Protein AF-A0A9P4SIY9-F1 (afdb_monomer)

Secondary structure (DSSP, 8-state):
--------------------------------SS-TT--GGGGG--HHHHHHHHHHHHHHHHHHHHHT--TT-TT-EEPPPPPTTS---GGGSS-EEHHHHHT--HHHHHHHHHHTTPPPP---TTSTTS-SSS--HHHHHHHHHHHHHHT-HHHHHHHHHHHHHTT---

pLDDT: mean 72.09, std 20.36, range [36.16, 95.62]

Radius of gyration: 30.81 Å; Cα contacts (8 Å, |Δi|>4): 132; chains: 1; bounding box: 68×94×41 Å

Solvent-accessible surface area (backbone atoms only — not comparable to full-atom values): 10845 Å² total; per-residue (Å²): 134,86,90,79,88,87,88,85,90,85,77,91,86,88,86,91,82,86,85,82,91,78,93,81,80,92,72,91,70,79,82,61,101,62,65,94,86,68,63,70,75,65,73,70,61,60,70,64,64,57,38,51,52,50,26,51,57,51,34,52,52,28,27,56,59,20,46,70,42,46,74,84,43,47,77,44,64,44,49,54,51,50,30,94,87,54,44,51,37,88,90,38,66,59,66,39,28,46,52,57,62,72,65,53,50,73,66,57,51,47,52,44,35,55,58,64,69,46,85,79,71,85,80,70,77,83,70,81,81,79,64,96,87,51,83,51,72,68,56,52,49,55,50,28,56,50,24,51,72,41,29,19,48,48,42,21,52,55,50,50,50,56,56,55,62,68,74,70,72,134

Foldseek 3Di:
DDDDDDDDDDDDDDDPDDDDDDDDDDDCPPPDVDDDVPPCVCVPPDDLVVLQVLLVVQLVVLLVQLLPDAPVQQQRWRAFGAASRSATQPLHRDTDGNVVLVVDDPVSLQSNCVSNVHDQPPPPVVPPPDDPDDPDPSVLVSSLSVSVSSNNNNVSVVSVVVSVVVVPDD

Structure (mmCIF, N/CA/C/O backbone):
data_AF-A0A9P4SIY9-F1
#
_entry.id   AF-A0A9P4SIY9-F1
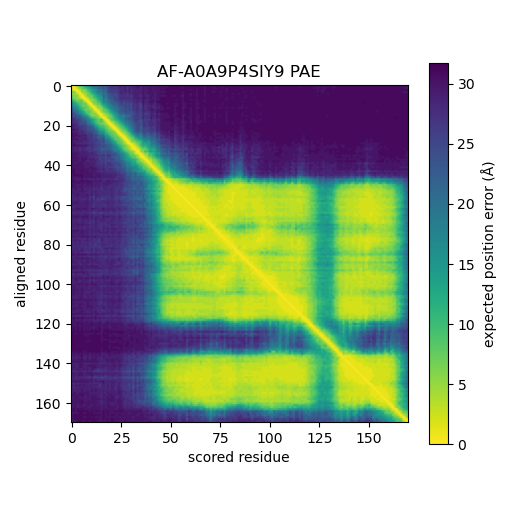#
loop_
_atom_site.group_PDB
_atom_site.id
_atom_site.type_symbol
_atom_site.label_atom_id
_atom_site.label_alt_id
_atom_site.label_comp_id
_atom_site.label_asym_id
_atom_site.label_entity_id
_atom_site.label_seq_id
_atom_site.pdbx_PDB_ins_code
_atom_site.Cartn_x
_atom_site.Cartn_y
_atom_site.Cartn_z
_atom_site.occupancy
_atom_site.B_iso_or_equiv
_atom_site.auth_seq_id
_atom_site.auth_comp_id
_atom_site.auth_asym_id
_atom_site.auth_atom_id
_atom_site.pdbx_PDB_model_num
ATOM 1 N N . MET A 1 1 ? -56.044 -38.600 -26.739 1.00 37.41 1 MET A N 1
ATOM 2 C CA . MET A 1 1 ? -55.844 -40.001 -26.329 1.00 37.41 1 MET A CA 1
ATOM 3 C C . MET A 1 1 ? -54.343 -40.246 -26.274 1.00 37.41 1 MET A C 1
ATOM 5 O O . MET A 1 1 ? -53.738 -40.402 -27.321 1.00 37.41 1 MET A O 1
ATOM 9 N N . ASP A 1 2 ? -53.751 -40.174 -25.081 1.00 47.03 2 ASP A N 1
ATOM 10 C CA . ASP A 1 2 ? -52.691 -41.124 -24.674 1.00 47.03 2 ASP A CA 1
ATOM 11 C C . ASP A 1 2 ? -53.354 -42.514 -24.497 1.00 47.03 2 ASP A C 1
ATOM 13 O O . ASP A 1 2 ? -54.591 -42.510 -24.381 1.00 47.03 2 ASP A O 1
ATOM 17 N N . PRO A 1 3 ? -52.664 -43.682 -24.423 1.00 49.59 3 PRO A N 1
ATOM 18 C CA . PRO A 1 3 ? -51.259 -43.922 -24.020 1.00 49.59 3 PRO A CA 1
ATOM 19 C C . PRO A 1 3 ? -50.544 -45.083 -24.784 1.00 49.59 3 PRO A C 1
ATOM 21 O O . PRO A 1 3 ? -51.114 -45.667 -25.701 1.00 49.59 3 PRO A O 1
ATOM 24 N N . SER A 1 4 ? -49.314 -45.446 -24.369 1.00 45.16 4 SER A N 1
ATOM 25 C CA . SER A 1 4 ? -48.776 -46.831 -24.168 1.00 45.16 4 SER A CA 1
ATOM 26 C C . SER A 1 4 ? -47.251 -46.830 -24.402 1.00 45.16 4 SER A C 1
ATOM 28 O O . SER A 1 4 ? -46.783 -46.873 -25.531 1.00 45.16 4 SER A O 1
ATOM 30 N N . TYR A 1 5 ? -46.410 -46.534 -23.407 1.00 47.62 5 TYR A N 1
ATOM 31 C CA . TYR A 1 5 ? -45.805 -47.477 -22.444 1.00 47.62 5 TYR A CA 1
ATOM 32 C C . TYR A 1 5 ? -46.101 -48.972 -22.667 1.00 47.62 5 TYR A C 1
ATOM 34 O O . TYR A 1 5 ? -47.270 -49.355 -22.669 1.00 47.62 5 TYR A O 1
ATOM 42 N N . ASP A 1 6 ? -45.047 -49.788 -22.837 1.00 50.47 6 ASP A N 1
ATOM 43 C CA . ASP A 1 6 ? -44.607 -50.914 -21.967 1.00 50.47 6 ASP A CA 1
ATOM 44 C C . ASP A 1 6 ? -43.787 -51.979 -22.779 1.00 50.47 6 ASP A C 1
ATOM 46 O O . ASP A 1 6 ? -43.599 -51.804 -23.983 1.00 50.47 6 ASP A O 1
ATOM 50 N N . PRO A 1 7 ? -43.214 -53.055 -22.195 1.00 51.09 7 PRO A N 1
ATOM 51 C CA . PRO A 1 7 ? -41.823 -53.155 -21.739 1.00 51.09 7 PRO A CA 1
ATOM 52 C C . PRO A 1 7 ? -41.026 -54.313 -22.375 1.00 51.09 7 PRO A C 1
ATOM 54 O O . PRO A 1 7 ? -41.558 -55.358 -22.743 1.00 51.09 7 PRO A O 1
ATOM 57 N N . GLY A 1 8 ? -39.696 -54.200 -22.363 1.00 43.41 8 GLY A N 1
ATOM 58 C CA . GLY A 1 8 ? -38.777 -55.273 -22.762 1.00 43.41 8 GLY A CA 1
ATOM 59 C C . GLY A 1 8 ? -37.739 -55.606 -21.691 1.00 43.41 8 GLY A C 1
ATOM 60 O O . GLY A 1 8 ? -36.578 -55.243 -21.824 1.00 43.41 8 GLY A O 1
ATOM 61 N N . ARG A 1 9 ? -38.162 -56.307 -20.632 1.00 48.50 9 ARG A N 1
ATOM 62 C CA . ARG A 1 9 ? -37.312 -57.006 -19.644 1.00 48.50 9 ARG A CA 1
ATOM 63 C C . ARG A 1 9 ? -36.343 -58.002 -20.310 1.00 48.50 9 ARG A C 1
ATOM 65 O O . ARG A 1 9 ? -36.813 -58.842 -21.071 1.00 48.50 9 ARG A O 1
ATOM 72 N N . ARG A 1 10 ? -35.064 -58.004 -19.901 1.00 46.19 10 ARG A N 1
ATOM 73 C CA . ARG A 1 10 ? -34.099 -59.143 -19.766 1.00 46.19 10 ARG A CA 1
ATOM 74 C C . ARG A 1 10 ? -32.701 -58.543 -19.518 1.00 46.19 10 ARG A C 1
ATOM 76 O O . ARG A 1 10 ? -32.350 -57.633 -20.249 1.00 46.19 10 ARG A O 1
ATOM 83 N N . GLY A 1 11 ? -31.825 -58.934 -18.595 1.00 45.72 11 GLY A N 1
ATOM 84 C CA . GLY A 1 11 ? -31.730 -59.852 -17.447 1.00 45.72 11 GLY A CA 1
ATOM 85 C C . GLY A 1 11 ? -30.474 -59.394 -16.648 1.00 45.72 11 GLY A C 1
ATOM 86 O O . GLY A 1 11 ? -29.684 -58.629 -17.193 1.00 45.72 11 GLY A O 1
ATOM 87 N N . MET A 1 12 ? -30.375 -59.587 -15.322 1.00 49.31 12 MET A N 1
ATOM 88 C CA . MET A 1 12 ? -29.552 -60.654 -14.689 1.00 49.31 12 MET A CA 1
ATOM 89 C C . MET A 1 12 ? -28.114 -60.686 -15.279 1.00 49.31 12 MET A C 1
ATOM 91 O O . MET A 1 12 ? -27.980 -60.940 -16.465 1.00 49.31 12 MET A O 1
ATOM 95 N N . GLU A 1 13 ? -27.018 -60.351 -14.585 1.00 43.34 13 GLU A N 1
ATOM 96 C CA . GLU A 1 13 ? -26.530 -60.921 -13.318 1.00 43.34 13 GLU A CA 1
ATOM 97 C C . GLU A 1 13 ? -25.531 -60.005 -12.578 1.00 43.34 13 GLU A C 1
ATOM 99 O O . GLU A 1 13 ? -24.819 -59.179 -13.149 1.00 43.34 13 GLU A O 1
ATOM 104 N N . SER A 1 14 ? -25.526 -60.198 -11.262 1.00 49.50 14 SER A N 1
ATOM 105 C CA . SER A 1 14 ? -24.665 -59.625 -10.235 1.00 49.50 14 SER A CA 1
ATOM 106 C C . SER A 1 14 ? -23.537 -60.611 -9.957 1.00 49.50 14 SER A C 1
ATOM 108 O O . SER A 1 14 ? -23.867 -61.657 -9.430 1.00 49.50 14 SER A O 1
ATOM 110 N N . ASP A 1 15 ? -22.267 -60.278 -10.220 1.00 46.94 15 ASP A N 1
ATOM 111 C CA . ASP A 1 15 ? -21.105 -61.063 -9.751 1.00 46.94 15 ASP A CA 1
ATOM 112 C C . ASP A 1 15 ? -19.793 -60.252 -9.809 1.00 46.94 15 ASP A C 1
ATOM 114 O O . ASP A 1 15 ? -18.903 -60.500 -10.617 1.00 46.94 15 ASP A O 1
ATOM 118 N N . TYR A 1 16 ? -19.642 -59.257 -8.929 1.00 48.72 16 TYR A N 1
ATOM 119 C CA . TYR A 1 16 ? -18.351 -58.573 -8.706 1.00 48.72 16 TYR A CA 1
ATOM 120 C C . TYR A 1 16 ? -17.867 -58.684 -7.254 1.00 48.72 16 TYR A C 1
ATOM 122 O O . TYR A 1 16 ? -17.111 -57.847 -6.763 1.00 48.72 16 TYR A O 1
ATOM 130 N N . PHE A 1 17 ? -18.302 -59.732 -6.550 1.00 47.94 17 PHE A N 1
ATOM 131 C CA . PHE A 1 17 ? -17.926 -59.991 -5.162 1.00 47.94 17 PHE A CA 1
ATOM 132 C C . PHE A 1 17 ? -17.492 -61.450 -4.962 1.00 47.94 17 PHE A C 1
ATOM 134 O O . PHE A 1 17 ? -18.210 -62.227 -4.347 1.00 47.94 17 PHE A O 1
ATOM 141 N N . ALA A 1 18 ? -16.306 -61.831 -5.456 1.00 46.47 18 ALA A N 1
ATOM 142 C CA . ALA A 1 18 ? -15.550 -62.961 -4.897 1.00 46.47 18 ALA A CA 1
ATOM 143 C C . ALA A 1 18 ? -14.099 -63.041 -5.405 1.00 46.47 18 ALA A C 1
ATOM 145 O O . ALA A 1 18 ? -13.848 -63.229 -6.592 1.00 46.47 18 ALA A O 1
ATOM 146 N N . GLY A 1 19 ? -13.152 -63.019 -4.464 1.00 36.16 19 GLY A N 1
ATOM 147 C CA . GLY A 1 19 ? -11.815 -63.593 -4.624 1.00 36.16 19 GLY A CA 1
ATOM 148 C C . GLY A 1 19 ? -10.805 -63.057 -3.602 1.00 36.16 19 GLY A C 1
ATOM 149 O O . GLY A 1 19 ? -10.746 -61.848 -3.398 1.00 36.16 19 GLY A O 1
ATOM 150 N N . PRO A 1 20 ? -9.925 -63.901 -3.034 1.00 47.16 20 PRO A N 1
ATOM 151 C CA . PRO A 1 20 ? -10.197 -65.137 -2.299 1.00 47.16 20 PRO A CA 1
ATOM 152 C C . PRO A 1 20 ? -9.630 -65.079 -0.858 1.00 47.16 20 PRO A C 1
ATOM 154 O O . PRO A 1 20 ? -8.865 -64.190 -0.494 1.00 47.16 20 PRO A O 1
ATOM 157 N N . GLY A 1 21 ? -10.042 -66.032 -0.017 1.00 41.78 21 GLY A N 1
ATOM 158 C CA . GLY A 1 21 ? -9.736 -66.078 1.414 1.00 41.78 21 GLY A CA 1
ATOM 159 C C . GLY A 1 21 ? -8.268 -66.313 1.795 1.00 41.78 21 GLY A C 1
ATOM 160 O O . GLY A 1 21 ? -7.528 -67.032 1.130 1.00 41.78 21 GLY A O 1
ATOM 161 N N . GLY A 1 22 ? -7.908 -65.762 2.955 1.00 36.75 22 GLY A N 1
ATOM 162 C CA . GLY A 1 22 ? -6.710 -66.072 3.730 1.00 36.75 22 GLY A CA 1
ATOM 163 C C . GLY A 1 22 ? -6.964 -65.717 5.195 1.00 36.75 22 GLY A C 1
ATOM 164 O O . GLY A 1 22 ? -7.106 -64.549 5.544 1.00 36.75 22 GLY A O 1
ATOM 165 N N . GLN A 1 23 ? -7.109 -66.737 6.038 1.00 44.19 23 GLN A N 1
ATOM 166 C CA . GLN A 1 23 ? -7.297 -66.620 7.483 1.00 44.19 23 GLN A CA 1
ATOM 167 C C . GLN A 1 23 ? -5.981 -66.208 8.158 1.00 44.19 23 GLN A C 1
ATOM 169 O O . GLN A 1 23 ? -4.972 -66.856 7.909 1.00 44.19 23 GLN A O 1
ATOM 174 N N . HIS A 1 24 ? -6.019 -65.197 9.033 1.00 38.72 24 HIS A N 1
ATOM 175 C CA . HIS A 1 24 ? -5.426 -65.159 10.384 1.00 38.72 24 HIS A CA 1
ATOM 176 C C . HIS A 1 24 ? -4.967 -63.752 10.809 1.00 38.72 24 HIS A C 1
ATOM 178 O O . HIS A 1 24 ? -4.085 -63.159 10.204 1.00 38.72 24 HIS A O 1
ATOM 184 N N . ARG A 1 25 ? -5.488 -63.369 11.985 1.00 36.78 25 ARG A N 1
ATOM 185 C CA . ARG A 1 25 ? -4.859 -62.591 13.068 1.00 36.78 25 ARG A CA 1
ATOM 186 C C . ARG A 1 25 ? -4.695 -61.079 12.893 1.00 36.78 25 ARG A C 1
ATOM 188 O O . ARG A 1 25 ? -3.807 -60.591 12.213 1.00 36.78 25 ARG A O 1
ATOM 195 N N . ASP A 1 26 ? -5.546 -60.387 13.651 1.00 46.97 26 ASP A N 1
ATOM 196 C CA . ASP A 1 26 ? -5.238 -59.226 14.488 1.00 46.97 26 ASP A CA 1
ATOM 197 C C . ASP A 1 26 ? -4.228 -58.226 13.935 1.00 46.97 26 ASP A C 1
ATOM 199 O O . ASP A 1 26 ? -3.034 -58.264 14.221 1.00 46.97 26 ASP A O 1
ATOM 203 N N . SER A 1 27 ? -4.762 -57.236 13.234 1.00 41.16 27 SER A N 1
ATOM 204 C CA . SER A 1 27 ? -4.239 -55.876 13.242 1.00 41.16 27 SER A CA 1
ATOM 205 C C . SER A 1 27 ? -5.410 -54.968 12.903 1.00 41.16 27 SER A C 1
ATOM 207 O O . SER A 1 27 ? -5.809 -54.856 11.745 1.00 41.16 27 SER A O 1
ATOM 209 N N . TYR A 1 28 ? -6.013 -54.356 13.922 1.00 42.94 28 TYR A N 1
ATOM 210 C CA . TYR A 1 28 ? -6.934 -53.240 13.731 1.00 42.94 28 TYR A CA 1
ATOM 211 C C . TYR A 1 28 ? -6.129 -52.080 13.145 1.00 42.94 28 TYR A C 1
ATOM 213 O O . TYR A 1 28 ? -5.660 -51.219 13.878 1.00 42.94 28 TYR A O 1
ATOM 221 N N . ILE A 1 29 ? -5.918 -52.080 11.831 1.00 49.66 29 ILE A N 1
ATOM 222 C CA . ILE A 1 29 ? -5.490 -50.887 11.110 1.00 49.66 29 ILE A CA 1
ATOM 223 C C . ILE A 1 29 ? -6.759 -50.040 11.003 1.00 49.66 29 ILE A C 1
ATOM 225 O O . ILE A 1 29 ? -7.678 -50.434 10.272 1.00 49.66 29 ILE A O 1
ATOM 229 N N . PRO A 1 30 ? -6.884 -48.922 11.743 1.00 46.28 30 PRO A N 1
ATOM 230 C CA . PRO A 1 30 ? -7.998 -48.018 11.540 1.00 46.28 30 PRO A CA 1
ATOM 231 C C . PRO A 1 30 ? -7.885 -47.551 10.095 1.00 46.28 30 PRO A C 1
ATOM 233 O O . PRO A 1 30 ? -6.871 -46.975 9.702 1.00 46.28 30 PRO A O 1
ATOM 236 N N . ARG A 1 31 ? -8.900 -47.848 9.281 1.00 46.00 31 ARG A N 1
ATOM 237 C CA . ARG A 1 31 ? -9.026 -47.274 7.943 1.00 46.00 31 ARG A CA 1
ATOM 238 C C . ARG A 1 31 ? -9.242 -45.777 8.121 1.00 46.00 31 ARG A C 1
ATOM 240 O O . ARG A 1 31 ? -10.374 -45.315 8.227 1.00 46.00 31 ARG A O 1
ATOM 247 N N . THR A 1 32 ? -8.154 -45.027 8.229 1.00 53.38 32 THR A N 1
ATOM 248 C CA . THR A 1 32 ? -8.209 -43.580 8.102 1.00 53.38 32 THR A CA 1
ATOM 249 C C . THR A 1 32 ? -8.634 -43.278 6.660 1.00 53.38 32 THR A C 1
ATOM 251 O O . THR A 1 32 ? -8.263 -44.005 5.736 1.00 53.38 32 THR A O 1
ATOM 254 N N . PRO A 1 33 ? -9.443 -42.238 6.420 1.00 54.62 33 PRO A N 1
ATOM 255 C CA . PRO A 1 33 ? -9.869 -41.860 5.071 1.00 54.62 33 PRO A CA 1
ATOM 256 C C . PRO A 1 33 ? -8.733 -41.247 4.228 1.00 54.62 33 PRO A C 1
ATOM 258 O O . PRO A 1 33 ? -8.998 -40.627 3.200 1.00 54.62 33 PRO A O 1
ATOM 261 N N . PHE A 1 34 ? -7.474 -41.397 4.650 1.00 46.84 34 PHE A N 1
ATOM 262 C CA . PHE A 1 34 ? -6.313 -40.767 4.038 1.00 46.84 34 PHE A CA 1
ATOM 263 C C . PHE A 1 34 ? -5.364 -41.830 3.456 1.00 46.84 34 PHE A C 1
ATOM 265 O O . PHE A 1 34 ? -5.200 -42.898 4.045 1.00 46.84 34 PHE A O 1
ATOM 272 N N . PRO A 1 35 ? -4.757 -41.570 2.285 1.00 49.28 35 PRO A N 1
ATOM 273 C CA . PRO A 1 35 ? -3.887 -42.525 1.602 1.00 49.28 35 PRO A CA 1
ATOM 274 C C . PRO A 1 35 ? -2.622 -42.851 2.416 1.00 49.28 35 PRO A C 1
ATOM 276 O O . PRO A 1 35 ? -2.060 -41.986 3.086 1.00 49.28 35 PRO A O 1
ATOM 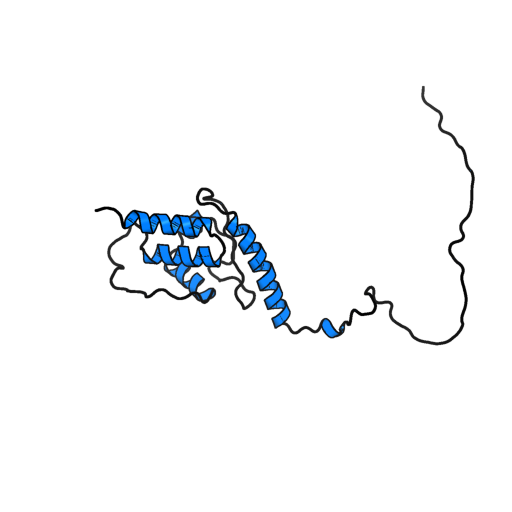279 N N . LEU A 1 36 ? -2.153 -44.102 2.327 1.00 49.88 36 LEU A N 1
ATOM 280 C CA . LEU A 1 36 ? -0.886 -44.547 2.923 1.00 49.88 36 LEU A CA 1
ATOM 281 C C . LEU A 1 36 ? 0.280 -43.703 2.379 1.00 49.88 36 LEU A C 1
ATOM 283 O O . LEU A 1 36 ? 0.483 -43.632 1.169 1.00 49.88 36 LEU A O 1
ATOM 287 N N . GLY A 1 37 ? 1.012 -43.051 3.287 1.00 53.59 37 GLY A N 1
ATOM 288 C CA . GLY A 1 37 ? 1.994 -41.996 2.998 1.00 53.59 37 GLY A CA 1
ATOM 289 C C . GLY A 1 37 ? 1.581 -40.612 3.521 1.00 53.59 37 GLY A C 1
ATOM 290 O O . GLY A 1 37 ? 2.389 -39.688 3.520 1.00 53.59 37 GLY A O 1
ATOM 291 N N . PHE A 1 38 ? 0.341 -40.462 3.999 1.00 53.47 38 PHE A N 1
ATOM 292 C CA . PHE A 1 38 ? -0.118 -39.279 4.720 1.00 53.47 38 PHE A CA 1
ATOM 293 C C . PHE A 1 38 ? 0.165 -39.455 6.216 1.00 53.47 38 PHE A C 1
ATOM 295 O O . PHE A 1 38 ? -0.704 -39.875 6.974 1.00 53.47 38 PHE A O 1
ATOM 302 N N . GLU A 1 39 ? 1.407 -39.189 6.620 1.00 52.50 39 GLU A N 1
ATOM 303 C CA . GLU A 1 39 ? 1.819 -39.172 8.027 1.00 52.50 39 GLU A CA 1
ATOM 304 C C . GLU A 1 39 ? 1.036 -38.078 8.781 1.00 52.50 39 GLU A C 1
ATOM 306 O O . GLU A 1 39 ? 1.269 -36.886 8.546 1.00 52.50 39 GLU A O 1
ATOM 311 N N . PRO A 1 40 ? 0.118 -38.428 9.706 1.00 51.84 40 PRO A N 1
ATOM 312 C CA . PRO A 1 40 ? -0.595 -37.450 10.527 1.00 51.84 40 PRO A CA 1
ATOM 313 C C . PRO A 1 40 ? 0.345 -36.694 11.479 1.00 51.84 40 PRO A C 1
ATOM 315 O O . PRO A 1 40 ? -0.016 -35.653 12.018 1.00 51.84 40 PRO A O 1
ATOM 318 N N . GLU A 1 41 ? 1.569 -37.189 11.655 1.00 45.72 41 GLU A N 1
ATOM 319 C CA . GLU A 1 41 ? 2.644 -36.544 12.410 1.00 45.72 41 GLU A CA 1
ATOM 320 C C . GLU A 1 41 ? 3.089 -35.209 11.770 1.00 45.72 41 GLU A C 1
ATOM 322 O O . GLU A 1 41 ? 3.563 -34.321 12.474 1.00 45.72 41 GLU A O 1
ATOM 327 N N . LEU A 1 42 ? 2.838 -34.982 10.469 1.00 50.47 42 LEU A N 1
ATOM 328 C CA . LEU A 1 42 ? 3.038 -33.670 9.823 1.00 50.47 42 LEU A CA 1
ATOM 329 C C . LEU A 1 42 ? 1.923 -32.657 10.132 1.00 50.47 42 LEU A C 1
ATOM 331 O O . LEU A 1 42 ? 2.026 -31.484 9.774 1.00 50.47 42 LEU A O 1
ATOM 335 N N . ILE A 1 43 ? 0.844 -33.080 10.796 1.00 52.72 43 ILE A N 1
ATOM 336 C CA . ILE A 1 43 ? -0.241 -32.181 11.216 1.00 52.72 43 ILE A CA 1
ATOM 337 C C . ILE A 1 43 ? 0.200 -31.342 12.435 1.00 52.72 43 ILE A C 1
ATOM 339 O O . ILE A 1 43 ? -0.400 -30.306 12.716 1.00 52.72 43 ILE A O 1
ATOM 343 N N . ASN A 1 44 ? 1.320 -31.708 13.073 1.00 52.56 44 ASN A N 1
ATOM 344 C CA . ASN A 1 44 ? 2.059 -30.874 14.022 1.00 52.56 44 ASN A CA 1
ATOM 345 C C . ASN A 1 44 ? 3.147 -30.029 13.328 1.00 52.56 44 ASN A C 1
ATOM 347 O O . ASN A 1 44 ? 4.273 -29.926 13.805 1.00 52.56 44 ASN A O 1
ATOM 351 N N . LEU A 1 45 ? 2.821 -29.392 12.195 1.00 51.94 45 LEU A N 1
ATOM 352 C CA . LEU A 1 45 ? 3.595 -28.246 11.714 1.00 51.94 45 LEU A CA 1
ATOM 353 C C . LEU A 1 45 ? 3.263 -27.054 12.611 1.00 51.94 45 LEU A C 1
ATOM 355 O O . LEU A 1 45 ? 2.197 -26.439 12.488 1.00 51.94 45 LEU A O 1
ATOM 359 N N . ASP A 1 46 ? 4.172 -26.777 13.536 1.00 54.00 46 ASP A N 1
ATOM 360 C CA . ASP A 1 46 ? 4.102 -25.680 14.483 1.00 54.00 46 ASP A CA 1
ATOM 361 C C . ASP A 1 46 ? 3.555 -24.389 13.851 1.00 54.00 46 ASP A C 1
ATOM 363 O O . ASP A 1 46 ? 3.973 -23.931 12.783 1.00 54.00 46 ASP A O 1
ATOM 367 N N . SER A 1 47 ? 2.604 -23.805 14.582 1.00 63.44 47 SER A N 1
ATOM 368 C CA . SER A 1 47 ? 1.952 -22.495 14.448 1.00 63.44 47 SER A CA 1
ATOM 369 C C . SER A 1 47 ? 2.551 -21.475 13.442 1.00 63.44 47 SER A C 1
ATOM 371 O O . SER A 1 47 ? 1.791 -21.021 12.580 1.00 63.44 47 SER A O 1
ATOM 373 N N . PRO A 1 48 ? 3.854 -21.106 13.467 1.00 65.50 48 PRO A N 1
ATOM 374 C CA . PRO A 1 48 ? 4.432 -20.108 12.553 1.00 65.50 48 PRO A CA 1
ATOM 375 C C . PRO A 1 48 ? 4.358 -20.465 11.061 1.00 65.50 48 PRO A C 1
ATOM 377 O O . PRO A 1 48 ? 3.970 -19.618 10.261 1.00 65.50 48 PRO A O 1
ATOM 380 N N . HIS A 1 49 ? 4.628 -21.714 10.666 1.00 75.69 49 HIS A N 1
ATOM 381 C CA . HIS A 1 49 ? 4.642 -22.084 9.242 1.00 75.69 49 HIS A CA 1
ATOM 382 C C . HIS A 1 49 ? 3.252 -21.989 8.595 1.00 75.69 49 HIS A C 1
ATOM 384 O O . HIS A 1 49 ? 3.122 -21.698 7.404 1.00 75.69 49 HIS A O 1
ATOM 390 N N . ARG A 1 50 ? 2.189 -22.190 9.387 1.00 81.00 50 ARG A N 1
ATOM 391 C CA . ARG A 1 50 ? 0.804 -22.005 8.931 1.00 81.00 50 ARG A CA 1
ATOM 392 C C . ARG A 1 50 ? 0.458 -20.530 8.752 1.00 81.00 50 ARG A C 1
ATOM 394 O O . ARG A 1 50 ? -0.276 -20.202 7.820 1.00 81.00 50 ARG A O 1
ATOM 401 N N . VAL A 1 51 ? 0.966 -19.663 9.629 1.00 86.75 51 VAL A N 1
ATOM 402 C CA . VAL A 1 51 ? 0.771 -18.211 9.527 1.00 86.75 51 VAL A CA 1
ATOM 403 C C . VAL A 1 51 ? 1.497 -17.674 8.299 1.00 86.75 51 VAL A C 1
ATOM 405 O O . VAL A 1 51 ? 0.877 -16.968 7.509 1.00 86.75 51 VAL A O 1
ATOM 408 N N . ASP A 1 52 ? 2.743 -18.083 8.070 1.00 90.06 52 ASP A N 1
ATOM 409 C CA . ASP A 1 52 ? 3.524 -17.652 6.907 1.00 90.06 52 ASP A CA 1
ATOM 410 C C . ASP A 1 52 ? 2.844 -18.031 5.586 1.00 90.06 52 ASP A C 1
ATOM 412 O O . ASP A 1 52 ? 2.692 -17.199 4.688 1.00 90.06 52 ASP A O 1
ATOM 416 N N . GLU A 1 53 ? 2.363 -19.271 5.470 1.00 89.38 53 GLU A N 1
ATOM 417 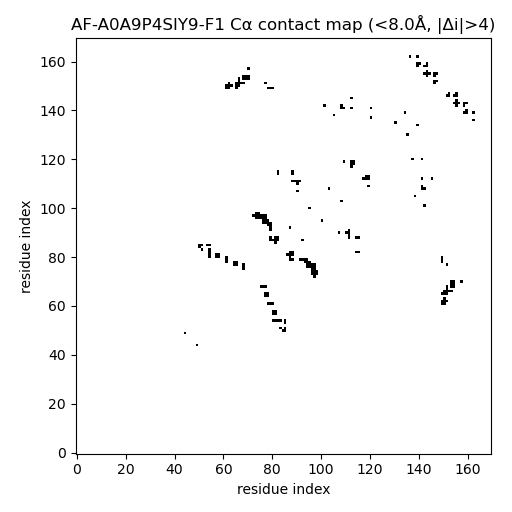C CA . GLU A 1 53 ? 1.671 -19.729 4.264 1.00 89.38 53 GLU A CA 1
ATOM 418 C C . GLU A 1 53 ? 0.312 -19.033 4.074 1.00 89.38 53 GLU A C 1
ATOM 420 O O . GLU A 1 53 ? -0.067 -18.694 2.948 1.00 89.38 53 GLU A O 1
ATOM 425 N N . LEU A 1 54 ? -0.413 -18.759 5.164 1.00 90.94 54 LEU A N 1
ATOM 426 C CA . LEU A 1 54 ? -1.652 -17.980 5.130 1.00 90.94 54 LEU A CA 1
ATOM 427 C C . LEU A 1 54 ? -1.399 -16.546 4.647 1.00 90.94 54 LEU A C 1
ATOM 429 O O . LEU A 1 54 ? -2.107 -16.067 3.754 1.00 90.94 54 LEU A O 1
ATOM 433 N N . VAL A 1 55 ? -0.384 -15.880 5.203 1.00 93.06 55 VAL A N 1
ATOM 434 C CA . VAL A 1 55 ? 0.045 -14.531 4.813 1.00 93.06 55 VAL A CA 1
ATOM 435 C C . VAL A 1 55 ? 0.432 -14.525 3.341 1.00 93.06 55 VAL A C 1
ATOM 437 O O . VAL A 1 55 ? -0.063 -13.696 2.578 1.00 93.06 55 VAL A O 1
ATOM 440 N N . ARG A 1 56 ? 1.252 -15.487 2.906 1.00 94.00 56 ARG A N 1
ATOM 441 C CA . ARG A 1 56 ? 1.711 -15.605 1.519 1.00 94.00 56 ARG A CA 1
ATOM 442 C C . ARG A 1 56 ? 0.545 -15.763 0.545 1.00 94.00 56 ARG A C 1
ATOM 444 O O . ARG A 1 56 ? 0.456 -15.011 -0.426 1.00 94.00 56 ARG A O 1
ATOM 451 N N . ARG A 1 57 ? -0.368 -16.709 0.797 1.00 93.75 57 ARG A N 1
ATOM 452 C CA . ARG A 1 57 ? -1.538 -16.957 -0.067 1.00 93.75 57 ARG A CA 1
ATOM 453 C C . ARG A 1 57 ? -2.478 -15.758 -0.113 1.00 93.75 57 ARG A C 1
ATOM 455 O O . ARG A 1 57 ? -2.928 -15.381 -1.195 1.00 93.75 57 ARG A O 1
ATOM 462 N N . THR A 1 58 ? -2.749 -15.146 1.038 1.00 93.88 58 THR A N 1
ATOM 463 C CA . THR A 1 58 ? -3.622 -13.969 1.124 1.00 93.88 58 THR A CA 1
ATOM 464 C C . THR A 1 58 ? -3.010 -12.790 0.378 1.00 93.88 58 THR A C 1
ATOM 466 O O . THR A 1 58 ? -3.668 -12.192 -0.471 1.00 93.88 58 THR A O 1
ATOM 469 N N . ASN A 1 59 ? -1.735 -12.487 0.627 1.00 95.38 59 ASN A N 1
ATOM 470 C CA . ASN A 1 59 ? -1.057 -11.346 0.019 1.00 95.38 59 ASN A CA 1
ATOM 471 C C . ASN A 1 59 ? -0.894 -11.499 -1.492 1.00 95.38 59 ASN A C 1
ATOM 473 O O . ASN A 1 59 ? -0.976 -10.497 -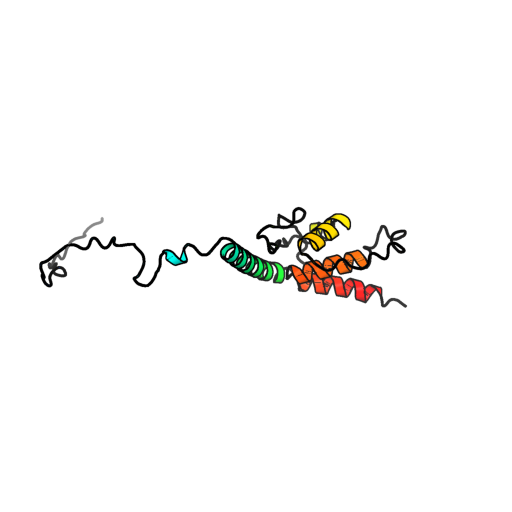2.203 1.00 95.38 59 ASN A O 1
ATOM 477 N N . LEU A 1 60 ? -0.718 -12.729 -1.986 1.00 94.62 60 LEU A N 1
ATOM 478 C CA . LEU A 1 60 ? -0.714 -13.013 -3.419 1.00 94.62 60 LEU A CA 1
ATOM 479 C C . LEU A 1 60 ? -2.080 -12.711 -4.050 1.00 94.62 60 LEU A C 1
ATOM 481 O O . LEU A 1 60 ? -2.142 -12.028 -5.069 1.00 94.62 60 LEU A O 1
ATOM 485 N N . ASN A 1 61 ? -3.175 -13.158 -3.427 1.00 94.75 61 ASN A N 1
ATOM 486 C CA . ASN A 1 61 ? -4.525 -12.852 -3.905 1.00 94.75 61 ASN A CA 1
ATOM 487 C C . ASN A 1 61 ? -4.803 -11.342 -3.903 1.00 94.75 61 ASN A C 1
ATOM 489 O O . ASN A 1 61 ? -5.252 -10.782 -4.900 1.00 94.75 61 ASN A O 1
ATOM 493 N N . VAL A 1 62 ? -4.456 -10.666 -2.807 1.00 95.00 62 VAL A N 1
ATOM 494 C CA . VAL A 1 62 ? -4.571 -9.208 -2.672 1.00 95.00 62 VAL A CA 1
ATOM 495 C C . VAL A 1 62 ? -3.785 -8.484 -3.762 1.00 95.00 62 VAL A C 1
ATOM 497 O O . VAL A 1 62 ? -4.289 -7.531 -4.346 1.00 95.00 62 VAL A O 1
ATOM 500 N N . GLN A 1 63 ? -2.573 -8.946 -4.074 1.00 94.62 63 GLN A N 1
ATOM 501 C CA . GLN A 1 63 ? -1.746 -8.348 -5.117 1.00 94.62 63 GLN A CA 1
ATOM 502 C C . GLN A 1 63 ? -2.374 -8.480 -6.507 1.00 94.62 63 GLN A C 1
ATOM 504 O O . GLN A 1 63 ? -2.338 -7.516 -7.268 1.00 94.62 63 GLN A O 1
ATOM 509 N N . MET A 1 64 ? -2.988 -9.625 -6.820 1.00 93.88 64 MET A N 1
ATOM 510 C CA . MET A 1 64 ? -3.730 -9.793 -8.074 1.00 93.88 64 MET A CA 1
ATOM 511 C C . MET A 1 64 ? -4.923 -8.833 -8.140 1.00 93.88 64 MET A C 1
ATOM 513 O O . MET A 1 64 ? -5.055 -8.087 -9.105 1.00 93.88 64 MET A O 1
ATOM 517 N N . VAL A 1 65 ? -5.751 -8.788 -7.090 1.00 94.31 65 VAL A N 1
ATOM 518 C CA . VAL A 1 65 ? -6.939 -7.918 -7.041 1.00 94.31 65 VAL A CA 1
ATOM 519 C C . VAL A 1 65 ? -6.557 -6.442 -7.161 1.00 94.31 65 VAL A C 1
ATOM 521 O O . VAL A 1 65 ? -7.107 -5.726 -7.996 1.00 94.31 65 VAL A O 1
ATOM 524 N N . ASN A 1 66 ? -5.584 -5.991 -6.369 1.00 95.00 66 ASN A N 1
ATOM 525 C CA . ASN A 1 66 ? -5.134 -4.602 -6.382 1.00 95.00 66 ASN A CA 1
ATOM 526 C C . ASN A 1 66 ? -4.470 -4.214 -7.709 1.00 95.00 66 ASN A C 1
ATOM 528 O O . ASN A 1 66 ? -4.591 -3.063 -8.127 1.00 95.00 66 ASN A O 1
ATOM 532 N N . GLY A 1 67 ? -3.819 -5.161 -8.390 1.00 92.56 67 GLY A N 1
ATOM 533 C CA . GLY A 1 67 ? -3.188 -4.939 -9.692 1.00 92.56 67 GLY A CA 1
ATOM 534 C C . GLY A 1 67 ? -4.175 -4.589 -10.808 1.00 92.56 67 GLY A C 1
ATOM 535 O O . GLY A 1 67 ? -3.806 -3.898 -11.754 1.00 92.56 67 GLY A O 1
ATOM 536 N N . HIS A 1 68 ? -5.441 -4.994 -10.684 1.00 92.81 68 HIS A N 1
ATOM 537 C CA . HIS A 1 68 ? -6.490 -4.644 -11.645 1.00 92.81 68 HIS A CA 1
ATOM 538 C C . HIS A 1 68 ? -7.101 -3.253 -11.413 1.00 92.81 68 HIS A C 1
ATOM 540 O O . HIS A 1 68 ? -7.886 -2.782 -12.238 1.00 92.81 68 HIS A O 1
ATOM 546 N N . ILE A 1 69 ? -6.764 -2.577 -10.310 1.00 93.25 69 ILE A N 1
ATOM 547 C CA . ILE A 1 69 ? -7.329 -1.267 -9.986 1.00 93.25 69 ILE A CA 1
ATOM 548 C C . ILE A 1 69 ? -6.649 -0.186 -10.825 1.00 93.25 69 ILE A C 1
ATOM 550 O O . ILE A 1 69 ? -5.465 0.108 -10.668 1.00 93.25 69 ILE A O 1
ATOM 554 N N . THR A 1 70 ? -7.434 0.461 -11.683 1.00 90.19 70 THR A N 1
ATOM 555 C CA . THR A 1 70 ? -6.979 1.565 -12.533 1.00 90.19 70 THR A CA 1
ATOM 556 C C . THR A 1 70 ? -7.241 2.927 -11.891 1.00 90.19 70 THR A C 1
ATOM 558 O O . THR A 1 70 ? -8.094 3.084 -11.014 1.00 90.19 70 THR A O 1
ATOM 561 N N . ARG A 1 71 ? -6.551 3.968 -12.377 1.00 83.88 71 ARG A N 1
ATOM 562 C CA . ARG A 1 71 ? -6.750 5.367 -11.944 1.00 83.88 71 ARG A CA 1
ATOM 563 C C . ARG A 1 71 ? -8.208 5.837 -12.033 1.00 83.88 71 ARG A C 1
ATOM 565 O O . ARG A 1 71 ? -8.638 6.643 -11.202 1.00 83.88 71 ARG A O 1
ATOM 572 N N . GLU A 1 72 ? -8.918 5.390 -13.062 1.00 86.75 72 GLU A N 1
ATOM 573 C CA . GLU A 1 72 ? -10.302 5.769 -13.373 1.00 86.75 72 GLU A CA 1
ATOM 574 C C . GLU A 1 72 ? -11.300 5.150 -12.387 1.00 86.75 72 GLU A C 1
ATOM 576 O O . GLU A 1 72 ? -12.381 5.693 -12.155 1.00 86.75 72 GLU A O 1
ATOM 581 N N . SER A 1 73 ? -10.895 4.066 -11.725 1.00 88.00 73 SER A N 1
ATOM 582 C CA . SER A 1 73 ? -11.718 3.288 -10.807 1.00 88.00 73 SER A CA 1
ATOM 583 C C . SER A 1 73 ? -11.758 3.915 -9.410 1.00 88.00 73 SER A C 1
ATOM 585 O O . SER A 1 73 ? -11.276 3.354 -8.431 1.00 88.00 73 SER A O 1
ATOM 587 N N . ARG A 1 74 ? -12.342 5.112 -9.302 1.00 85.19 74 ARG A N 1
ATOM 588 C CA . ARG A 1 74 ? -12.404 5.906 -8.055 1.00 85.19 74 ARG A CA 1
ATOM 589 C C . ARG A 1 74 ? -13.029 5.159 -6.870 1.00 85.19 74 ARG A C 1
ATOM 591 O O . ARG A 1 74 ? -12.561 5.298 -5.741 1.00 85.19 74 ARG A O 1
ATOM 598 N N . TYR A 1 75 ? -14.034 4.333 -7.150 1.00 90.56 75 TYR A N 1
ATOM 599 C CA . TYR A 1 75 ? -14.762 3.541 -6.155 1.00 90.56 75 TYR A CA 1
ATOM 600 C C . TYR A 1 75 ? -14.272 2.092 -6.047 1.00 90.56 75 TYR A C 1
ATOM 602 O O . TYR A 1 75 ? -14.846 1.314 -5.288 1.00 90.56 75 TYR A O 1
ATOM 610 N N . ALA A 1 76 ? -13.224 1.707 -6.786 1.00 92.06 76 ALA A N 1
ATOM 611 C CA . ALA A 1 76 ? -12.640 0.382 -6.621 1.00 92.06 76 ALA A CA 1
ATOM 612 C C . ALA A 1 76 ? -12.009 0.248 -5.236 1.00 92.06 76 ALA A C 1
ATOM 614 O O . ALA A 1 76 ? -11.420 1.193 -4.707 1.00 92.06 76 ALA A O 1
ATOM 615 N N . GLN A 1 77 ? -12.148 -0.942 -4.659 1.00 93.56 77 GLN A N 1
ATOM 616 C CA . GLN A 1 77 ? -11.720 -1.234 -3.301 1.00 93.56 77 GLN A CA 1
ATOM 617 C C . GLN A 1 77 ? -10.310 -1.816 -3.289 1.00 93.56 77 GLN A C 1
ATOM 619 O O . GLN A 1 77 ? -10.077 -2.921 -3.775 1.00 93.56 77 GLN A O 1
ATOM 624 N N . ILE A 1 78 ? -9.388 -1.076 -2.684 1.00 94.19 78 ILE A N 1
ATOM 625 C CA . ILE A 1 78 ? -8.031 -1.519 -2.394 1.00 94.19 78 ILE A CA 1
ATOM 626 C C . ILE A 1 78 ? -8.088 -2.476 -1.210 1.00 94.19 78 ILE A C 1
ATOM 628 O O . ILE A 1 78 ? -8.563 -2.123 -0.127 1.00 94.19 78 ILE A O 1
ATOM 632 N N . GLN A 1 79 ? -7.585 -3.685 -1.427 1.00 95.62 79 GLN A N 1
ATOM 633 C CA . GLN A 1 79 ? -7.547 -4.752 -0.441 1.00 95.62 79 GLN A CA 1
ATOM 634 C C . GLN A 1 79 ? -6.288 -4.638 0.435 1.00 95.62 79 GLN A C 1
ATOM 636 O O . GLN A 1 79 ? -5.193 -4.406 -0.096 1.00 95.62 79 GLN A O 1
ATOM 641 N N . PRO A 1 80 ? -6.406 -4.801 1.764 1.00 94.81 80 PRO A N 1
ATOM 642 C CA . PRO A 1 80 ? -5.261 -4.791 2.662 1.00 94.81 80 PRO A CA 1
ATOM 643 C C . PRO A 1 80 ? -4.458 -6.089 2.569 1.00 94.81 80 PRO A C 1
ATOM 645 O O . PRO A 1 80 ? -5.012 -7.161 2.336 1.00 94.81 80 PRO A O 1
ATOM 648 N N . LYS A 1 81 ? -3.143 -5.994 2.782 1.00 93.75 81 LYS A N 1
ATOM 649 C CA . LYS A 1 81 ? -2.257 -7.153 2.929 1.00 93.75 81 LYS A CA 1
ATOM 650 C C . LYS A 1 81 ? -2.135 -7.523 4.408 1.00 93.75 81 LYS A C 1
ATOM 652 O O . LYS A 1 81 ? -2.226 -6.663 5.280 1.00 93.75 81 LYS A O 1
ATOM 657 N N . MET A 1 82 ? -1.927 -8.801 4.692 1.00 92.56 82 MET A N 1
ATOM 658 C CA . MET A 1 82 ? -1.537 -9.255 6.022 1.00 92.56 82 MET A CA 1
ATOM 659 C C . MET A 1 82 ? -0.070 -8.899 6.281 1.00 92.56 82 MET A C 1
ATOM 661 O O . MET A 1 82 ? 0.781 -9.039 5.397 1.00 92.56 82 MET A O 1
ATOM 665 N N . CYS A 1 83 ? 0.212 -8.458 7.501 1.00 91.75 83 CYS A N 1
ATOM 666 C CA . CYS A 1 83 ? 1.551 -8.321 8.052 1.00 91.75 83 CYS A CA 1
ATOM 667 C C . CYS A 1 83 ? 2.166 -9.709 8.318 1.00 91.75 83 CYS A C 1
ATOM 669 O O . CYS A 1 83 ? 1.486 -10.735 8.253 1.00 91.75 83 CYS A O 1
ATOM 671 N N . SER A 1 84 ? 3.462 -9.746 8.634 1.00 86.62 84 SER A N 1
ATOM 672 C CA . SER A 1 84 ? 4.194 -10.986 8.946 1.00 86.62 84 SER A CA 1
ATOM 673 C C . SER A 1 84 ? 3.656 -11.731 10.171 1.00 86.62 84 SER A C 1
ATOM 675 O O . SER A 1 84 ? 3.875 -12.926 10.307 1.00 86.62 84 SER A O 1
ATOM 677 N N . ASP A 1 85 ? 2.916 -11.052 11.047 1.00 86.19 85 ASP A N 1
ATOM 678 C CA . ASP A 1 85 ? 2.252 -11.643 12.210 1.00 86.19 85 ASP A CA 1
ATOM 679 C C . ASP A 1 85 ? 0.871 -12.255 11.887 1.00 86.19 85 ASP A C 1
ATOM 681 O O . ASP A 1 85 ? 0.153 -12.680 12.796 1.00 86.19 85 ASP A O 1
ATOM 685 N N . GLY A 1 86 ? 0.470 -12.279 10.610 1.00 87.06 86 GLY A N 1
ATOM 686 C CA . GLY A 1 86 ? -0.826 -12.797 10.165 1.00 87.06 86 GLY A CA 1
ATOM 687 C C . GLY A 1 86 ? -2.000 -11.843 10.372 1.00 87.06 86 GLY A C 1
ATOM 688 O O . GLY A 1 86 ? -3.146 -12.231 10.137 1.00 87.06 86 GLY A O 1
ATOM 689 N N . LYS A 1 87 ? -1.759 -10.606 10.818 1.00 90.62 87 LYS A N 1
ATOM 690 C CA . LYS A 1 87 ? -2.813 -9.624 11.098 1.00 90.62 87 LYS A CA 1
ATOM 691 C C . LYS A 1 87 ? -2.821 -8.511 10.062 1.00 90.62 87 LYS A C 1
ATOM 693 O O . LYS A 1 87 ? -1.837 -8.254 9.380 1.00 90.62 87 LYS A O 1
ATOM 698 N N . PHE A 1 88 ? -3.950 -7.821 9.952 1.00 91.81 88 PHE A N 1
ATOM 699 C CA . PHE A 1 88 ? -4.050 -6.606 9.145 1.00 91.81 88 PHE A CA 1
ATOM 700 C C . PHE A 1 88 ? -3.723 -5.362 9.988 1.00 91.81 88 PHE A C 1
ATOM 702 O O . PHE A 1 88 ? -4.067 -5.335 11.180 1.00 91.81 88 PHE A O 1
ATOM 709 N N . PRO A 1 89 ? -3.147 -4.300 9.392 1.00 91.19 89 PRO A N 1
ATOM 710 C CA . PRO A 1 89 ? -2.910 -3.037 10.088 1.0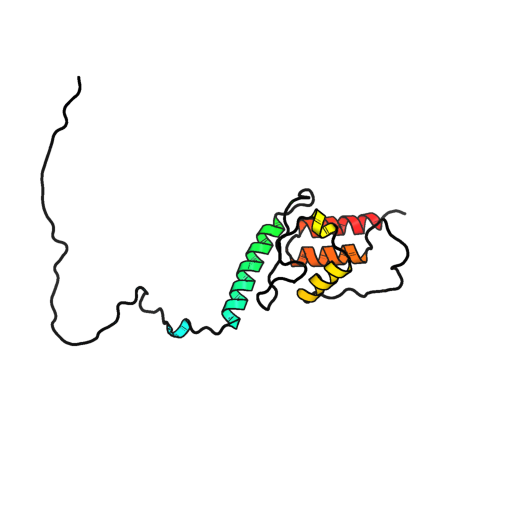0 91.19 89 PRO A CA 1
ATOM 711 C C . PRO A 1 89 ? -4.189 -2.484 10.714 1.00 91.19 89 PRO A C 1
ATOM 713 O O . PRO A 1 89 ? -5.239 -2.492 10.078 1.00 91.19 89 PRO A O 1
ATOM 716 N N . GLN A 1 90 ? -4.118 -1.948 11.936 1.00 87.62 90 GLN A N 1
ATOM 717 C CA . GLN A 1 90 ? -5.300 -1.449 12.656 1.00 87.62 90 GLN A CA 1
ATOM 718 C C . GLN A 1 90 ? -6.083 -0.388 11.874 1.00 87.62 90 GLN A C 1
ATOM 720 O O . GLN A 1 90 ? -7.309 -0.458 11.811 1.00 87.62 90 GLN A O 1
ATOM 725 N N . ASP A 1 91 ? -5.373 0.537 11.232 1.00 87.50 91 ASP A N 1
ATOM 726 C CA . ASP A 1 91 ? -5.976 1.611 10.441 1.00 87.50 91 ASP A CA 1
ATOM 727 C C . ASP A 1 91 ? -6.375 1.162 9.020 1.00 87.50 91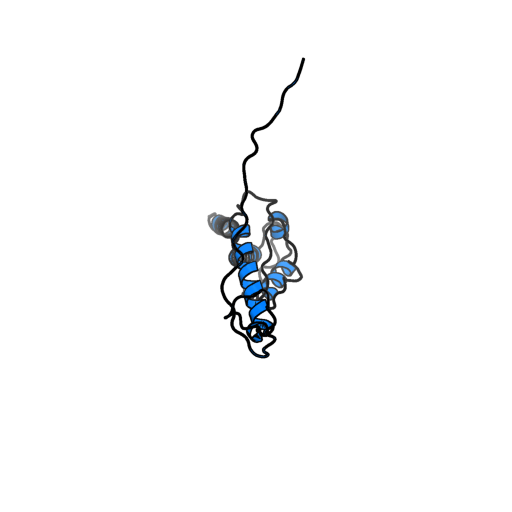 ASP A C 1
ATOM 729 O O . ASP A 1 91 ? -7.027 1.908 8.287 1.00 87.50 91 ASP A O 1
ATOM 733 N N . PHE A 1 92 ? -6.045 -0.072 8.622 1.00 90.50 92 PHE A N 1
ATOM 734 C CA . PHE A 1 92 ? -6.363 -0.626 7.305 1.00 90.50 92 PHE A CA 1
ATOM 735 C C . PHE A 1 92 ? -6.717 -2.119 7.373 1.00 90.50 92 PHE A C 1
ATOM 737 O O . PHE A 1 92 ? -6.136 -2.951 6.684 1.00 90.50 92 PHE A O 1
ATOM 744 N N . ARG A 1 93 ? -7.687 -2.462 8.230 1.00 90.69 93 ARG A N 1
ATOM 745 C CA . ARG A 1 93 ? -8.209 -3.838 8.343 1.00 90.69 93 ARG A CA 1
ATOM 746 C C . ARG A 1 93 ? -9.225 -4.193 7.268 1.00 90.69 93 ARG A C 1
ATOM 748 O O . ARG A 1 93 ? -9.389 -5.363 6.946 1.00 90.69 93 ARG A O 1
ATOM 755 N N . THR A 1 94 ? -9.933 -3.194 6.758 1.00 90.00 94 THR A N 1
ATOM 756 C CA . THR A 1 94 ? -10.994 -3.359 5.767 1.00 90.00 94 THR A CA 1
ATOM 757 C C . THR A 1 94 ? -10.569 -2.751 4.447 1.00 90.00 94 THR A C 1
ATOM 759 O O . THR A 1 94 ? -9.817 -1.772 4.418 1.00 90.00 94 THR A O 1
ATOM 762 N N . ALA A 1 95 ? -11.088 -3.312 3.357 1.00 91.88 95 ALA A N 1
ATOM 763 C CA . ALA A 1 95 ? -10.920 -2.722 2.045 1.00 91.88 95 ALA A CA 1
ATOM 764 C C . ALA A 1 95 ? -11.452 -1.282 2.041 1.00 91.88 95 ALA A C 1
ATOM 766 O O . ALA A 1 95 ? -12.464 -0.980 2.678 1.00 91.88 95 ALA A O 1
ATOM 767 N N . ARG A 1 96 ? -10.745 -0.396 1.344 1.00 92.75 96 ARG A N 1
ATOM 768 C CA . ARG A 1 96 ? -11.085 1.026 1.231 1.00 92.75 96 ARG A CA 1
ATOM 769 C C . ARG A 1 96 ? -11.092 1.422 -0.229 1.00 92.75 96 ARG A C 1
ATOM 771 O O . ARG A 1 96 ? -10.289 0.921 -1.011 1.00 92.75 96 ARG A O 1
ATOM 778 N N . THR A 1 97 ? -11.973 2.330 -0.603 1.00 92.94 97 THR A N 1
ATOM 779 C CA . THR A 1 97 ? -11.994 2.867 -1.962 1.00 92.94 97 THR A CA 1
ATOM 780 C C . THR A 1 97 ? -10.737 3.684 -2.257 1.00 92.94 97 THR A C 1
ATOM 782 O O . THR A 1 97 ? -10.093 4.219 -1.349 1.00 92.94 97 THR A O 1
ATOM 785 N N . VAL A 1 98 ? -10.390 3.827 -3.538 1.00 89.69 98 VAL A N 1
ATOM 786 C CA . VAL A 1 98 ? -9.277 4.694 -3.962 1.00 89.69 98 VAL A CA 1
ATOM 787 C C . VAL A 1 98 ? -9.476 6.132 -3.469 1.00 89.69 98 VAL A C 1
ATOM 789 O O . VAL A 1 98 ? -8.509 6.783 -3.073 1.00 89.69 98 VAL A O 1
ATOM 792 N N . GLU A 1 99 ? -10.709 6.645 -3.472 1.00 88.88 99 GLU A N 1
ATOM 793 C CA . GLU A 1 99 ? -11.019 7.974 -2.929 1.00 88.88 99 GLU A CA 1
ATOM 794 C C . GLU A 1 99 ? -10.792 8.068 -1.419 1.00 88.88 99 GLU A C 1
ATOM 796 O O . GLU A 1 99 ? -10.124 8.999 -0.972 1.00 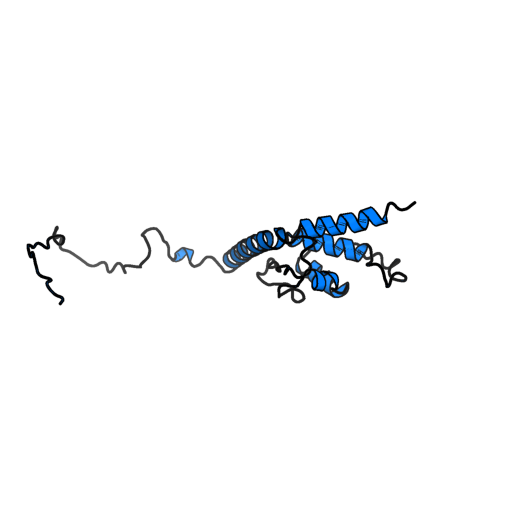88.88 99 GLU A O 1
ATOM 801 N N . GLU A 1 100 ? -11.246 7.091 -0.637 1.00 88.38 100 GLU A N 1
ATOM 802 C CA . GLU A 1 100 ? -10.992 7.065 0.808 1.00 88.38 100 GLU A CA 1
ATOM 803 C C . GLU A 1 100 ? -9.498 6.979 1.118 1.00 88.38 100 GLU A C 1
ATOM 805 O O . GLU A 1 100 ? -9.008 7.682 1.996 1.00 88.38 100 GLU A O 1
ATOM 810 N N . PHE A 1 101 ? -8.748 6.170 0.365 1.00 86.44 101 PHE A N 1
ATOM 811 C CA . PHE A 1 101 ? -7.298 6.049 0.526 1.00 86.44 101 PHE A CA 1
ATOM 812 C C . PHE A 1 101 ? -6.569 7.363 0.249 1.00 86.44 101 PHE A C 1
ATOM 814 O O . PHE A 1 101 ? -5.612 7.736 0.924 1.00 86.44 101 PHE A O 1
ATOM 821 N N . ARG A 1 102 ? -7.063 8.099 -0.743 1.00 84.44 102 ARG A N 1
ATOM 822 C CA . ARG A 1 102 ? -6.594 9.430 -1.119 1.00 84.44 102 ARG A CA 1
ATOM 823 C C . ARG A 1 102 ? -6.922 10.502 -0.073 1.00 84.44 102 ARG A C 1
ATOM 825 O O . ARG A 1 102 ? -6.232 11.520 -0.046 1.00 84.44 102 ARG A O 1
ATOM 832 N N . LEU A 1 103 ? -7.959 10.296 0.733 1.00 86.69 103 LEU A N 1
ATOM 833 C CA . LEU A 1 103 ? -8.394 11.198 1.801 1.00 86.69 103 LEU A CA 1
ATOM 834 C C . LEU A 1 103 ? -7.811 10.831 3.172 1.00 86.69 103 LEU A C 1
ATOM 836 O O . LEU A 1 103 ? -8.090 11.525 4.143 1.00 86.69 103 LEU A O 1
ATOM 840 N N . LEU A 1 104 ? -6.998 9.773 3.266 1.00 85.19 104 LEU A N 1
ATOM 841 C CA . LEU A 1 104 ? -6.334 9.409 4.513 1.00 85.19 104 LEU A CA 1
ATOM 842 C C . LEU A 1 104 ? -5.431 10.540 5.014 1.00 85.19 104 LEU A C 1
ATOM 844 O O . LEU A 1 104 ? -4.565 11.048 4.289 1.00 85.19 104 LEU A O 1
ATOM 848 N N . ASP A 1 105 ? -5.603 10.867 6.293 1.00 84.50 105 ASP A N 1
ATOM 849 C CA . ASP A 1 105 ? -4.734 11.792 7.005 1.00 84.50 105 ASP A CA 1
ATOM 850 C C . ASP A 1 105 ? -3.288 11.293 7.014 1.00 84.50 105 ASP A C 1
ATOM 852 O O . ASP A 1 105 ? -3.005 10.091 7.057 1.00 84.50 105 ASP A O 1
ATOM 856 N N . SER A 1 106 ? -2.348 12.240 7.028 1.00 82.38 106 SER A N 1
ATOM 857 C CA . SER A 1 106 ? -0.910 11.945 7.023 1.00 82.38 106 SER A CA 1
ATOM 858 C C . SER A 1 106 ? -0.491 11.015 8.172 1.00 82.38 106 SER A C 1
ATOM 860 O O . SER A 1 106 ? 0.368 10.154 7.989 1.00 82.38 106 SER A O 1
ATOM 862 N N . THR A 1 107 ? -1.130 11.154 9.336 1.00 85.00 107 THR A N 1
ATOM 863 C CA . THR A 1 107 ? -0.926 10.318 10.528 1.00 85.00 107 THR A CA 1
ATOM 864 C C . THR A 1 107 ? -1.445 8.895 10.346 1.00 85.00 107 THR A C 1
ATOM 866 O O . THR A 1 107 ? -0.748 7.951 10.707 1.00 85.00 107 THR A O 1
ATOM 869 N N . ALA A 1 108 ? -2.634 8.716 9.765 1.00 86.69 108 ALA A N 1
ATOM 870 C CA . ALA A 1 108 ? -3.178 7.390 9.471 1.00 86.69 108 ALA A CA 1
ATOM 871 C C . ALA A 1 108 ? -2.306 6.660 8.439 1.00 86.69 108 ALA A C 1
ATOM 873 O O . ALA A 1 108 ? -1.980 5.487 8.608 1.00 86.69 108 ALA A O 1
ATOM 874 N N . LEU A 1 109 ? -1.856 7.377 7.406 1.00 87.19 109 LEU A N 1
ATOM 875 C CA . LEU A 1 109 ? -0.954 6.837 6.394 1.00 87.19 109 LEU A CA 1
ATOM 876 C C . LEU A 1 109 ? 0.390 6.403 6.999 1.00 87.19 109 LEU A C 1
ATOM 878 O O . LEU A 1 109 ? 0.907 5.342 6.663 1.00 87.19 109 LEU A O 1
ATOM 882 N N . GLU A 1 110 ? 0.934 7.186 7.930 1.00 86.56 110 GLU A N 1
ATOM 883 C CA . GLU A 1 110 ? 2.172 6.853 8.638 1.00 86.56 110 GLU A CA 1
ATOM 884 C C . GLU A 1 110 ? 2.037 5.610 9.519 1.00 86.56 110 GLU A C 1
ATOM 886 O O . GLU A 1 110 ? 2.903 4.740 9.476 1.00 86.56 110 GLU A O 1
ATOM 891 N N . ARG A 1 111 ? 0.928 5.477 10.255 1.00 89.62 111 ARG A N 1
ATOM 892 C CA . ARG A 1 111 ? 0.645 4.278 11.059 1.00 89.62 111 ARG A CA 1
ATOM 893 C C . ARG A 1 111 ? 0.537 3.021 10.200 1.00 89.62 111 ARG A C 1
ATOM 895 O O . ARG A 1 111 ? 1.046 1.974 10.588 1.00 89.62 111 ARG A O 1
ATOM 902 N N . ILE A 1 112 ? -0.074 3.123 9.018 1.00 90.62 112 ILE A N 1
ATOM 903 C CA . ILE A 1 112 ? -0.158 2.006 8.066 1.00 90.62 112 ILE A CA 1
ATOM 904 C 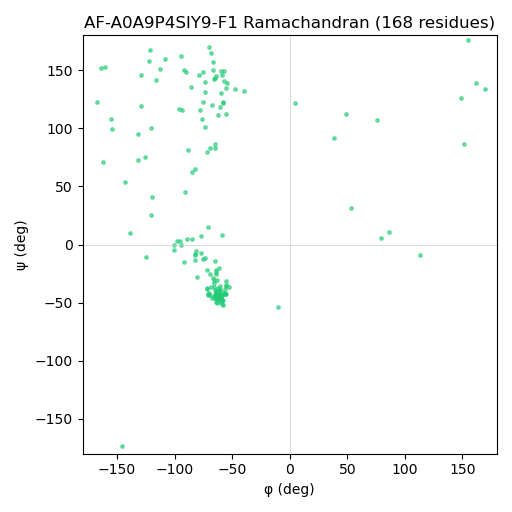C . ILE A 1 112 ? 1.235 1.635 7.541 1.00 90.62 112 ILE A C 1
ATOM 906 O O . ILE A 1 112 ? 1.576 0.455 7.508 1.00 90.62 112 ILE A O 1
ATOM 910 N N . LEU A 1 113 ? 2.061 2.619 7.167 1.00 90.00 113 LEU A N 1
ATOM 911 C CA . LEU A 1 113 ? 3.438 2.370 6.722 1.00 90.00 113 LEU A CA 1
ATOM 912 C C . LEU A 1 113 ? 4.280 1.705 7.821 1.00 90.00 113 LEU A C 1
ATOM 914 O O . LEU A 1 113 ? 4.989 0.741 7.544 1.00 90.00 113 LEU A O 1
ATOM 918 N N . GLN A 1 114 ? 4.152 2.172 9.067 1.00 90.31 114 GLN A N 1
ATOM 919 C CA . GLN A 1 114 ? 4.820 1.580 10.229 1.00 90.31 114 GLN A CA 1
ATOM 920 C C . GLN A 1 114 ? 4.370 0.136 10.477 1.00 90.31 114 GLN A C 1
ATOM 922 O O . GLN A 1 114 ? 5.213 -0.721 10.733 1.00 90.31 114 GLN A O 1
ATOM 927 N N . ALA A 1 115 ? 3.071 -0.155 10.355 1.00 89.94 115 ALA A N 1
ATOM 928 C CA . ALA A 1 115 ? 2.531 -1.506 10.524 1.00 89.94 115 ALA A CA 1
ATOM 929 C C . ALA A 1 115 ? 3.062 -2.501 9.477 1.00 89.94 115 ALA A C 1
ATOM 931 O O . ALA A 1 115 ? 3.214 -3.682 9.776 1.00 89.94 115 ALA A O 1
ATOM 932 N N . TYR A 1 116 ? 3.370 -2.031 8.266 1.00 90.50 116 TYR A N 1
ATOM 933 C CA . TYR A 1 116 ? 4.009 -2.838 7.222 1.00 90.50 116 TYR A CA 1
ATOM 934 C C . TYR A 1 116 ? 5.545 -2.809 7.270 1.00 90.50 116 TYR A C 1
ATOM 936 O O . TYR A 1 116 ? 6.186 -3.362 6.378 1.00 90.50 116 TYR A O 1
ATOM 944 N N . HIS A 1 117 ? 6.142 -2.167 8.281 1.00 87.44 117 HIS A N 1
ATOM 945 C CA . HIS A 1 117 ? 7.590 -1.965 8.400 1.00 87.44 117 HIS A CA 1
ATOM 946 C C . HIS A 1 117 ? 8.222 -1.311 7.158 1.00 87.44 117 HIS A C 1
ATOM 948 O O . HIS A 1 117 ? 9.376 -1.569 6.814 1.00 87.44 117 HIS A O 1
ATOM 954 N N . LEU A 1 118 ? 7.461 -0.453 6.476 1.00 85.50 118 LEU A N 1
ATOM 955 C CA . LEU A 1 118 ? 7.938 0.303 5.325 1.00 85.50 118 LEU A CA 1
ATOM 956 C C . LEU A 1 118 ? 8.770 1.499 5.802 1.00 85.50 118 LEU A C 1
ATOM 958 O O . LEU A 1 118 ? 8.467 2.070 6.855 1.00 85.50 118 LEU A O 1
ATOM 962 N N . PRO A 1 119 ? 9.817 1.894 5.053 1.00 77.94 119 PRO A N 1
ATOM 963 C CA . PRO A 1 119 ? 10.722 2.946 5.486 1.00 77.94 119 PRO A CA 1
ATOM 964 C C . PRO A 1 119 ? 9.946 4.245 5.747 1.00 77.94 119 PRO A C 1
ATOM 966 O O . PRO A 1 119 ? 9.280 4.757 4.838 1.00 77.94 119 PRO A O 1
ATOM 969 N N . PRO A 1 120 ? 10.021 4.804 6.970 1.00 65.38 120 PRO A N 1
ATOM 970 C CA . PRO A 1 120 ? 9.491 6.126 7.225 1.00 65.38 120 PRO A CA 1
ATOM 971 C C . PRO A 1 120 ? 10.361 7.116 6.452 1.00 65.38 120 PRO A C 1
ATOM 973 O O . PRO A 1 120 ? 11.573 7.187 6.643 1.00 65.38 120 PRO A O 1
ATOM 976 N N . LEU A 1 121 ? 9.752 7.861 5.534 1.00 65.31 121 LEU A N 1
ATOM 977 C CA . LEU A 1 121 ? 10.452 8.939 4.840 1.00 65.31 121 LEU A CA 1
ATOM 978 C C . LEU A 1 121 ? 11.018 9.946 5.846 1.00 65.31 121 LEU A C 1
ATOM 980 O O . LEU A 1 121 ? 10.367 10.183 6.871 1.00 65.31 121 LEU A O 1
ATOM 984 N N . PRO A 1 122 ? 12.150 10.602 5.531 1.00 54.69 122 PRO A N 1
ATOM 985 C CA . PRO A 1 122 ? 12.677 11.677 6.353 1.00 54.69 122 PRO A CA 1
ATOM 986 C C . PRO A 1 122 ? 11.600 12.748 6.532 1.00 54.69 122 PRO A C 1
ATOM 988 O O . PRO A 1 122 ? 11.173 13.406 5.581 1.00 54.69 122 PRO A O 1
ATOM 991 N N . MET A 1 123 ? 11.114 12.884 7.764 1.00 57.53 123 MET A N 1
ATOM 992 C CA . MET A 1 123 ? 10.275 13.998 8.173 1.00 57.53 123 MET A CA 1
ATOM 993 C C . MET A 1 123 ? 11.156 15.240 8.255 1.00 57.53 123 MET A C 1
ATOM 995 O O . MET A 1 123 ? 11.561 15.654 9.341 1.00 57.53 123 MET A O 1
ATOM 999 N N . ASP A 1 124 ? 11.453 15.861 7.115 1.00 48.72 124 ASP A N 1
ATOM 1000 C CA . ASP A 1 124 ? 11.928 17.240 7.117 1.00 48.72 124 ASP A CA 1
ATOM 1001 C C . ASP A 1 124 ? 10.755 18.135 7.537 1.00 48.72 124 ASP A C 1
ATOM 1003 O O . ASP A 1 124 ? 10.037 18.739 6.740 1.00 48.72 124 ASP A O 1
ATOM 1007 N N . ASN A 1 125 ? 10.570 18.218 8.856 1.00 48.00 125 ASN A N 1
ATOM 1008 C CA . ASN A 1 125 ? 9.572 19.008 9.580 1.00 48.00 125 ASN A CA 1
ATOM 1009 C C . ASN A 1 125 ? 9.658 20.526 9.315 1.00 48.00 125 ASN A C 1
ATOM 1011 O O . ASN A 1 125 ? 8.971 21.311 9.966 1.00 48.00 125 ASN A O 1
ATOM 1015 N N . ARG A 1 126 ? 10.482 20.976 8.362 1.00 49.56 126 ARG A N 1
ATOM 1016 C CA . ARG A 1 126 ? 10.659 22.391 8.014 1.00 49.56 126 ARG A CA 1
ATOM 1017 C C . ARG A 1 126 ? 9.740 22.886 6.894 1.00 49.56 126 ARG A C 1
ATOM 1019 O O . ARG A 1 126 ? 9.562 24.093 6.785 1.00 49.56 126 ARG A O 1
ATOM 1026 N N . ALA A 1 127 ? 9.092 22.007 6.125 1.00 48.56 127 ALA A N 1
ATOM 1027 C CA . ALA A 1 127 ? 8.218 22.418 5.012 1.00 48.56 127 ALA A CA 1
ATOM 1028 C C . ALA A 1 127 ? 6.702 22.389 5.325 1.00 48.56 127 ALA A C 1
ATOM 1030 O O . ALA A 1 127 ? 5.881 22.723 4.474 1.00 48.56 127 ALA A O 1
ATOM 1031 N N . VAL A 1 128 ? 6.297 22.006 6.542 1.00 49.19 128 VAL A N 1
ATOM 1032 C CA . VAL A 1 128 ? 4.897 21.657 6.885 1.00 49.19 128 VAL A CA 1
ATOM 1033 C C . VAL A 1 128 ? 3.955 22.866 7.061 1.00 49.19 128 VAL A C 1
ATOM 1035 O O . VAL A 1 128 ? 2.799 22.696 7.431 1.00 49.19 128 VAL A O 1
ATOM 1038 N N . ARG A 1 129 ? 4.365 24.108 6.773 1.00 48.19 129 ARG A N 1
ATOM 1039 C CA . ARG A 1 129 ? 3.540 25.277 7.142 1.00 48.19 129 ARG A CA 1
ATOM 1040 C C . ARG A 1 129 ? 2.683 25.940 6.064 1.00 48.19 129 ARG A C 1
ATOM 1042 O O . ARG A 1 129 ? 1.928 26.822 6.453 1.00 48.19 129 ARG A O 1
ATOM 1049 N N . LEU A 1 130 ? 2.707 25.564 4.778 1.00 49.72 130 LEU A N 1
ATOM 1050 C CA . LEU A 1 130 ? 2.082 26.455 3.774 1.00 49.72 130 LEU A CA 1
ATOM 1051 C C . LEU A 1 130 ? 1.234 25.876 2.632 1.00 49.72 130 LEU A C 1
ATOM 1053 O O . LEU A 1 130 ? 0.812 26.662 1.792 1.00 49.72 130 LEU A O 1
ATOM 1057 N N . HIS A 1 131 ? 0.854 24.595 2.595 1.00 44.69 131 HIS A N 1
ATOM 1058 C CA . HIS A 1 131 ? -0.053 24.138 1.524 1.00 44.69 131 HIS A CA 1
ATOM 1059 C C . HIS A 1 131 ? -1.235 23.312 2.027 1.00 44.69 131 HIS A C 1
ATOM 1061 O O . HIS A 1 131 ? -1.155 22.102 2.207 1.00 44.69 131 HIS A O 1
ATOM 1067 N N . ARG A 1 132 ? -2.360 24.012 2.223 1.00 46.38 132 ARG A N 1
ATOM 1068 C CA . ARG A 1 132 ? -3.670 23.467 2.613 1.00 46.38 132 ARG A CA 1
ATOM 1069 C C . ARG A 1 132 ? -4.475 22.912 1.426 1.00 46.38 132 ARG A C 1
ATOM 1071 O O . ARG A 1 132 ? -5.488 22.262 1.641 1.00 46.38 132 ARG A O 1
ATOM 1078 N N . GLU A 1 133 ? -4.027 23.133 0.189 1.00 47.44 133 GLU A N 1
ATOM 1079 C CA . GLU A 1 133 ? -4.838 22.855 -1.015 1.00 47.44 133 GLU A CA 1
ATOM 1080 C C . GLU A 1 133 ? -4.167 21.915 -2.028 1.00 47.44 133 GLU A C 1
ATOM 1082 O O . GLU A 1 133 ? -4.814 21.386 -2.928 1.00 47.44 133 GLU A O 1
ATOM 1087 N N . SER A 1 134 ? -2.879 21.621 -1.850 1.00 55.31 134 SER A N 1
ATOM 1088 C CA . SER A 1 134 ? -2.137 20.676 -2.681 1.00 55.31 134 SER A CA 1
ATOM 1089 C C . SER A 1 134 ? -1.441 19.696 -1.750 1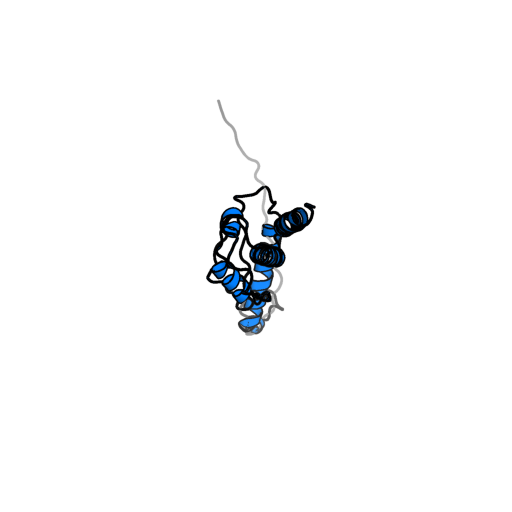.00 55.31 134 SER A C 1
ATOM 1091 O O . SER A 1 134 ? -0.665 20.125 -0.897 1.00 55.31 134 SER A O 1
ATOM 1093 N N . ARG A 1 135 ? -1.757 18.397 -1.858 1.00 63.75 135 ARG A N 1
ATOM 1094 C CA . ARG A 1 135 ? -1.132 17.357 -1.022 1.00 63.75 135 ARG A CA 1
ATOM 1095 C C . ARG A 1 135 ? 0.376 17.544 -1.014 1.00 63.75 135 ARG A C 1
ATOM 1097 O O . ARG A 1 135 ? 0.980 17.760 -2.069 1.00 63.75 135 ARG A O 1
ATOM 1104 N N . SER A 1 136 ? 0.968 17.466 0.174 1.00 70.38 136 SER A N 1
ATOM 1105 C CA . SER A 1 136 ? 2.408 17.631 0.305 1.00 70.38 136 SER A CA 1
ATOM 1106 C C . SER A 1 136 ? 3.123 16.568 -0.545 1.00 70.38 136 SER A C 1
ATOM 1108 O O . SER A 1 136 ? 2.634 15.439 -0.667 1.00 70.38 136 SER A O 1
ATOM 1110 N N . PRO A 1 137 ? 4.284 16.887 -1.141 1.00 73.06 137 PRO A N 1
ATOM 1111 C CA . PRO A 1 137 ? 5.062 15.914 -1.912 1.00 73.06 137 PRO A CA 1
ATOM 1112 C C . PRO A 1 137 ? 5.388 14.657 -1.087 1.00 73.06 137 PRO A C 1
ATOM 1114 O O . PRO A 1 137 ? 5.397 13.544 -1.611 1.00 73.06 137 PRO A O 1
ATOM 1117 N N . VAL A 1 138 ? 5.539 14.821 0.231 1.00 77.50 138 VAL A N 1
ATOM 1118 C CA . VAL A 1 138 ? 5.717 13.731 1.198 1.00 77.50 138 VAL A CA 1
ATOM 1119 C C . VAL A 1 138 ? 4.506 12.793 1.220 1.00 77.50 138 VAL A C 1
ATOM 1121 O O . VAL A 1 138 ? 4.675 11.577 1.191 1.00 77.50 138 VAL A O 1
ATOM 1124 N N . GLN A 1 139 ? 3.281 13.327 1.230 1.00 80.44 139 GLN A N 1
ATOM 1125 C CA . GLN A 1 139 ? 2.065 12.510 1.206 1.00 80.44 139 GLN A CA 1
ATOM 1126 C C . GLN A 1 139 ? 1.938 11.724 -0.105 1.00 80.44 139 GLN A C 1
ATOM 1128 O O . GLN A 1 139 ? 1.556 10.555 -0.075 1.00 80.44 139 GLN A O 1
ATOM 1133 N N . HIS A 1 140 ? 2.294 12.326 -1.245 1.00 82.88 140 HIS A N 1
ATOM 1134 C CA . HIS A 1 140 ? 2.307 11.615 -2.525 1.00 82.88 140 HIS A CA 1
ATOM 1135 C C . HIS A 1 140 ? 3.293 10.448 -2.519 1.00 82.88 140 HIS A C 1
ATOM 1137 O O . HIS A 1 140 ? 2.917 9.349 -2.915 1.00 82.88 140 HIS A O 1
ATOM 1143 N N . TYR A 1 141 ? 4.517 10.648 -2.025 1.00 84.56 141 TYR A N 1
ATOM 1144 C CA . TYR A 1 141 ? 5.482 9.555 -1.921 1.00 84.56 141 TYR A CA 1
ATOM 1145 C C . TYR A 1 141 ? 4.965 8.445 -1.001 1.00 84.56 141 TYR A C 1
ATOM 1147 O O . TYR A 1 141 ? 4.989 7.283 -1.388 1.00 84.56 141 TYR A O 1
ATOM 1155 N N . ARG A 1 142 ? 4.431 8.786 0.181 1.00 86.25 142 ARG A N 1
ATOM 1156 C CA . ARG A 1 142 ? 3.850 7.802 1.114 1.00 86.25 142 ARG A CA 1
ATOM 1157 C C . ARG A 1 142 ? 2.751 6.961 0.448 1.00 86.25 142 ARG A C 1
ATOM 1159 O O . ARG A 1 142 ? 2.718 5.746 0.628 1.00 86.25 142 ARG A O 1
ATOM 1166 N N . LEU A 1 143 ? 1.881 7.593 -0.345 1.00 89.06 143 LEU A N 1
ATOM 1167 C CA . LEU A 1 143 ? 0.849 6.897 -1.120 1.00 89.06 143 LEU A CA 1
ATOM 1168 C C . LEU A 1 143 ? 1.452 5.989 -2.195 1.00 89.06 143 LEU A C 1
ATOM 1170 O O . LEU A 1 143 ? 1.016 4.853 -2.325 1.00 89.06 143 LEU A O 1
ATOM 1174 N N . ILE A 1 144 ? 2.453 6.467 -2.938 1.00 89.25 144 ILE A N 1
ATOM 1175 C CA . ILE A 1 144 ? 3.156 5.679 -3.960 1.00 89.25 144 ILE A CA 1
ATOM 1176 C C . ILE A 1 144 ? 3.774 4.428 -3.330 1.00 89.25 144 ILE A C 1
ATOM 1178 O O . ILE A 1 144 ? 3.472 3.327 -3.776 1.00 89.25 144 ILE A O 1
ATOM 1182 N N . THR A 1 145 ? 4.548 4.581 -2.251 1.00 90.00 145 THR A N 1
ATOM 1183 C CA . THR A 1 145 ? 5.170 3.460 -1.529 1.00 90.00 145 THR A CA 1
ATOM 1184 C C . THR A 1 145 ? 4.134 2.443 -1.065 1.00 90.00 145 THR A C 1
ATOM 1186 O O . THR A 1 145 ? 4.340 1.237 -1.195 1.00 90.00 145 THR A O 1
ATOM 1189 N N . LEU A 1 146 ? 3.002 2.917 -0.541 1.00 90.88 146 LEU A N 1
ATOM 1190 C CA . LEU A 1 146 ? 1.942 2.036 -0.076 1.00 90.88 146 LEU A CA 1
ATOM 1191 C C . LEU A 1 146 ? 1.236 1.322 -1.238 1.00 90.88 146 LEU A C 1
ATOM 1193 O O . LEU A 1 146 ? 0.981 0.126 -1.143 1.00 90.88 146 LEU A O 1
ATOM 1197 N N . TYR A 1 147 ? 0.954 2.011 -2.346 1.00 92.62 147 TYR A N 1
ATOM 1198 C CA . TYR A 1 147 ? 0.375 1.388 -3.539 1.00 92.62 147 TYR A CA 1
ATOM 1199 C C . TYR A 1 147 ? 1.305 0.340 -4.149 1.00 92.62 147 TYR A C 1
ATOM 1201 O O . TYR A 1 147 ? 0.839 -0.755 -4.464 1.00 92.62 147 TYR A O 1
ATOM 1209 N N . ASP A 1 148 ? 2.603 0.633 -4.247 1.00 91.56 148 ASP A N 1
ATOM 1210 C CA . ASP A 1 148 ? 3.613 -0.321 -4.707 1.00 91.56 148 ASP A CA 1
ATOM 1211 C C . ASP A 1 148 ? 3.617 -1.574 -3.822 1.00 91.56 148 ASP A C 1
ATOM 1213 O O . ASP A 1 148 ? 3.520 -2.696 -4.322 1.00 91.56 148 ASP A O 1
ATOM 1217 N N . TYR A 1 149 ? 3.633 -1.394 -2.497 1.00 92.38 149 TYR A N 1
ATOM 1218 C CA . TYR A 1 149 ? 3.591 -2.510 -1.554 1.00 92.38 149 TYR A CA 1
ATOM 1219 C C . TYR A 1 149 ? 2.303 -3.336 -1.678 1.00 92.38 149 TYR A C 1
ATOM 1221 O O . TYR A 1 149 ? 2.346 -4.567 -1.678 1.00 92.38 149 TYR A O 1
ATOM 1229 N N . LEU A 1 150 ? 1.147 -2.684 -1.817 1.00 93.00 150 LEU A N 1
ATOM 1230 C CA . LEU A 1 150 ? -0.154 -3.345 -1.946 1.00 93.00 150 LEU A CA 1
ATOM 1231 C C . LEU A 1 150 ? -0.372 -4.002 -3.318 1.00 93.00 150 LEU A C 1
ATOM 1233 O O . LEU A 1 150 ? -1.293 -4.807 -3.450 1.00 93.00 150 LEU A O 1
ATOM 1237 N N . GLY A 1 151 ? 0.481 -3.723 -4.307 1.00 91.31 151 GLY A N 1
ATOM 1238 C CA . GLY A 1 151 ? 0.363 -4.240 -5.671 1.00 91.31 151 GLY A CA 1
ATOM 1239 C C . GLY A 1 151 ? -0.529 -3.404 -6.591 1.00 91.31 151 GLY A C 1
ATOM 1240 O O . GLY A 1 151 ? -0.843 -3.849 -7.688 1.00 91.31 151 GLY A O 1
ATOM 1241 N N . ALA A 1 152 ? -0.927 -2.199 -6.178 1.00 92.88 152 ALA A N 1
ATOM 1242 C CA . ALA A 1 152 ? -1.727 -1.274 -6.978 1.00 92.88 152 ALA A CA 1
ATOM 1243 C C . ALA A 1 152 ? -0.835 -0.424 -7.907 1.00 92.88 152 ALA A C 1
ATOM 1245 O O . ALA A 1 152 ? -0.766 0.803 -7.791 1.00 92.88 152 ALA A O 1
ATOM 1246 N N . THR A 1 153 ? -0.124 -1.082 -8.825 1.00 90.38 153 THR A N 1
ATOM 1247 C CA . THR A 1 153 ? 0.921 -0.473 -9.672 1.00 90.38 153 THR A CA 1
ATOM 1248 C C . THR A 1 153 ? 0.403 0.680 -10.534 1.00 90.38 153 THR A C 1
ATOM 1250 O O . THR A 1 153 ? 1.009 1.749 -10.554 1.00 90.38 153 THR A O 1
ATOM 1253 N N . SER A 1 154 ? -0.768 0.528 -11.162 1.00 90.25 154 SER A N 1
ATOM 1254 C CA . SER A 1 154 ? -1.385 1.589 -11.977 1.00 90.25 154 SER A CA 1
ATOM 1255 C C . SER A 1 154 ? -1.687 2.857 -11.162 1.00 90.25 154 SER A C 1
ATOM 1257 O O . SER A 1 154 ? -1.525 3.984 -11.646 1.00 90.25 154 SER A O 1
ATOM 1259 N N . LEU A 1 155 ? -2.085 2.704 -9.891 1.00 90.31 155 LEU A N 1
ATOM 1260 C CA . LEU A 1 155 ? -2.308 3.840 -8.994 1.00 90.31 155 LEU A CA 1
ATOM 1261 C C . LEU A 1 155 ? -0.991 4.512 -8.598 1.00 90.31 155 LEU A C 1
ATOM 1263 O O . LEU A 1 155 ? -0.918 5.744 -8.611 1.00 90.31 155 LEU A O 1
ATOM 1267 N N . ALA A 1 156 ? 0.042 3.724 -8.285 1.00 89.12 156 ALA A N 1
ATOM 1268 C CA . ALA A 1 156 ? 1.375 4.232 -7.966 1.00 89.12 156 ALA A CA 1
ATOM 1269 C C . ALA A 1 156 ? 1.958 5.042 -9.134 1.00 89.12 156 ALA A C 1
ATOM 1271 O O . ALA A 1 156 ? 2.388 6.182 -8.951 1.00 89.12 156 ALA A O 1
ATOM 1272 N N . GLU A 1 157 ? 1.892 4.505 -10.353 1.00 88.94 157 GLU A N 1
ATOM 1273 C CA . GLU A 1 157 ? 2.312 5.193 -11.574 1.00 88.94 157 GLU A CA 1
ATOM 1274 C C . GLU A 1 157 ? 1.530 6.485 -11.789 1.00 88.94 157 GLU A C 1
ATOM 1276 O O . GLU A 1 157 ? 2.118 7.534 -12.056 1.00 88.94 157 GLU A O 1
ATOM 1281 N N . SER A 1 158 ? 0.206 6.457 -11.627 1.00 87.19 158 SER A N 1
ATOM 1282 C CA . SER A 1 158 ? -0.602 7.666 -11.764 1.00 87.19 158 SER A CA 1
ATOM 1283 C C . SER A 1 158 ? -0.208 8.755 -10.764 1.00 87.19 158 SER A C 1
ATOM 1285 O O . SER A 1 158 ? -0.273 9.934 -11.117 1.00 87.19 158 SER A O 1
ATOM 1287 N N . GLU A 1 159 ? 0.134 8.406 -9.525 1.00 86.25 159 GLU A N 1
ATOM 1288 C CA . GLU A 1 159 ? 0.578 9.385 -8.531 1.00 86.25 159 GLU A CA 1
ATOM 1289 C C . GLU A 1 159 ? 1.984 9.915 -8.848 1.00 86.25 159 GLU A C 1
ATOM 1291 O O . GLU A 1 159 ? 2.201 11.123 -8.755 1.00 86.25 159 GLU A O 1
ATOM 1296 N N . ARG A 1 160 ? 2.906 9.069 -9.331 1.00 83.88 160 ARG A N 1
ATOM 1297 C CA . ARG A 1 160 ? 4.241 9.501 -9.794 1.00 83.88 160 ARG A CA 1
ATOM 1298 C C . ARG A 1 160 ? 4.150 10.512 -10.933 1.00 83.88 160 ARG A C 1
ATOM 1300 O O . ARG A 1 160 ? 4.817 11.543 -10.880 1.00 83.88 160 ARG A O 1
ATOM 1307 N N . HIS A 1 161 ? 3.273 10.272 -11.910 1.00 82.81 161 HIS A N 1
ATOM 1308 C CA . HIS A 1 161 ? 3.039 11.219 -13.001 1.00 82.81 161 HIS A CA 1
ATOM 1309 C C . HIS A 1 161 ? 2.566 12.581 -12.480 1.00 82.81 161 HIS A C 1
ATOM 1311 O O . HIS A 1 161 ? 3.046 13.603 -12.951 1.00 82.81 161 HIS A O 1
ATOM 1317 N N . LYS A 1 162 ? 1.684 12.630 -11.472 1.00 75.88 162 LYS A N 1
ATOM 1318 C CA . LYS A 1 162 ? 1.221 13.903 -10.885 1.00 75.88 162 LYS A CA 1
ATOM 1319 C C . LYS A 1 162 ? 2.334 14.672 -10.176 1.00 75.88 162 LYS A C 1
ATOM 1321 O O . LYS A 1 162 ? 2.333 15.898 -10.224 1.00 75.88 162 LYS A O 1
ATOM 1326 N N . VAL A 1 163 ? 3.255 13.973 -9.512 1.00 71.31 163 VAL A N 1
ATOM 1327 C CA . VAL A 1 163 ? 4.416 14.599 -8.861 1.00 71.31 163 VAL A CA 1
ATOM 1328 C C . VAL A 1 163 ? 5.412 15.100 -9.911 1.00 71.31 163 VAL A C 1
ATOM 1330 O O . VAL A 1 163 ? 5.864 16.236 -9.813 1.00 71.31 163 VAL A O 1
ATOM 1333 N N . GLY A 1 164 ? 5.689 14.303 -10.949 1.00 61.25 164 GLY A N 1
ATOM 1334 C CA . GLY A 1 164 ? 6.581 14.677 -12.052 1.00 61.25 164 GLY A CA 1
ATOM 1335 C C . GLY A 1 164 ? 6.058 15.850 -12.889 1.00 61.25 164 GLY A C 1
ATOM 1336 O O . GLY A 1 164 ? 6.797 16.795 -13.137 1.00 61.25 164 GLY A O 1
ATOM 1337 N N . LEU A 1 165 ? 4.764 15.858 -13.234 1.00 55.41 165 LEU A N 1
ATOM 1338 C CA . LEU A 1 165 ? 4.112 16.946 -13.983 1.00 55.41 165 LEU A CA 1
ATOM 1339 C C . LEU A 1 165 ? 4.089 18.282 -13.226 1.00 55.41 165 LEU A C 1
ATOM 1341 O O . LEU A 1 165 ? 4.001 19.335 -13.849 1.00 55.41 165 LEU A O 1
ATOM 1345 N N . ARG A 1 166 ? 4.177 18.264 -11.891 1.00 51.88 166 ARG A N 1
ATOM 1346 C CA . ARG A 1 166 ? 4.233 19.485 -11.072 1.00 51.88 166 ARG A CA 1
ATOM 1347 C C . ARG A 1 166 ? 5.633 20.092 -10.978 1.00 51.88 166 ARG A C 1
ATOM 1349 O O . ARG A 1 166 ? 5.743 21.234 -10.553 1.00 51.88 166 ARG A O 1
ATOM 1356 N N . HIS A 1 167 ? 6.673 19.363 -11.384 1.00 45.91 167 HIS A N 1
ATOM 1357 C CA . HIS A 1 167 ? 8.057 19.843 -11.380 1.00 45.91 167 HIS A CA 1
ATOM 1358 C C . HIS A 1 167 ? 8.509 20.411 -12.740 1.00 45.91 167 HIS A C 1
ATOM 1360 O O . HIS A 1 167 ? 9.666 20.800 -12.881 1.00 45.91 167 HIS A O 1
ATOM 1366 N N . THR A 1 168 ? 7.614 20.462 -13.737 1.00 44.09 168 THR A N 1
ATOM 1367 C CA . THR A 1 168 ? 7.895 20.918 -15.113 1.00 44.09 168 THR A CA 1
ATOM 1368 C C . THR A 1 168 ? 7.051 22.133 -15.513 1.00 44.09 168 THR A C 1
ATOM 1370 O O . THR A 1 168 ? 6.559 22.217 -16.635 1.00 44.09 168 THR A O 1
ATOM 1373 N N . ILE A 1 169 ? 6.866 23.092 -14.606 1.00 39.59 169 ILE A N 1
ATOM 1374 C CA . ILE A 1 169 ? 6.387 24.426 -14.983 1.00 39.59 169 ILE A CA 1
ATOM 1375 C C . ILE A 1 169 ? 7.448 25.440 -14.550 1.00 39.59 169 ILE A C 1
ATOM 1377 O O . ILE A 1 169 ? 7.539 25.744 -13.367 1.00 39.59 169 ILE A O 1
ATOM 1381 N N . LEU A 1 170 ? 8.233 25.841 -15.562 1.00 41.12 170 LEU A N 1
ATOM 1382 C CA . LEU A 1 170 ? 9.085 27.032 -15.741 1.00 41.12 170 LEU A CA 1
ATOM 1383 C C . LEU A 1 170 ? 9.801 27.607 -14.509 1.00 41.12 170 LEU A C 1
ATOM 1385 O O . LEU A 1 170 ? 9.145 28.297 -13.701 1.00 41.12 170 LEU A O 1
#

Mean predicted aligned error: 16.79 Å

Organism: NCBI:txid1346257

Sequence (170 aa):
MDPSYDPGRRGMESDYFAGPGGQHRDSYIPRTPFPLGFEPELINLDSPHRVDELVRRTNLNVQMVNGHITRESRYAQIQPKMCSDGKFPQDFRTARTVEEFRLLDSTALERILQAYHLPPLPMDNRAVRLHRESRSPVQHYRLITLYDYLGATSLAESERHKVGLRHTIL